Protein AF-A0A8B9PJJ4-F1 (afdb_monomer)

Organism: Apteryx owenii (NCBI:txid8824)

Structure (mmCIF, N/CA/C/O backbone):
data_AF-A0A8B9PJJ4-F1
#
_entry.id   AF-A0A8B9PJJ4-F1
#
loop_
_atom_site.group_PDB
_atom_site.id
_atom_site.type_symbol
_atom_site.label_atom_id
_atom_sit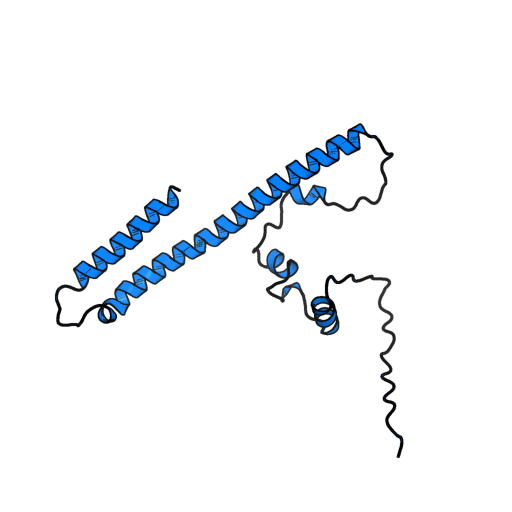e.label_alt_id
_atom_site.label_comp_id
_atom_site.label_asym_id
_atom_site.label_entity_id
_atom_site.label_seq_id
_atom_site.pdbx_PDB_ins_code
_atom_site.Cartn_x
_atom_site.Cartn_y
_atom_site.Cartn_z
_atom_site.occupancy
_atom_site.B_iso_or_equiv
_atom_site.auth_seq_id
_atom_site.auth_comp_id
_atom_site.auth_asym_id
_atom_site.auth_atom_id
_atom_site.pdbx_PDB_model_num
ATOM 1 N N . GLY A 1 1 ? 13.406 -57.149 19.528 1.00 37.72 1 GLY A N 1
ATOM 2 C CA . GLY A 1 1 ? 12.107 -56.452 19.477 1.00 37.72 1 GLY A CA 1
ATOM 3 C C . GLY A 1 1 ? 12.194 -55.250 18.563 1.00 37.72 1 GLY A C 1
ATOM 4 O O . GLY A 1 1 ? 12.355 -54.140 19.039 1.00 37.72 1 GLY A O 1
ATOM 5 N N . SER A 1 2 ? 12.135 -55.478 17.254 1.00 40.03 2 SER A N 1
ATOM 6 C CA . SER A 1 2 ? 12.339 -54.466 16.215 1.00 40.03 2 SER A CA 1
ATOM 7 C C . SER A 1 2 ? 11.097 -54.406 15.335 1.00 40.03 2 SER A C 1
ATOM 9 O O . SER A 1 2 ? 10.891 -55.237 14.453 1.00 40.03 2 SER A O 1
ATOM 11 N N . ARG A 1 3 ? 10.218 -53.441 15.602 1.00 38.47 3 ARG A N 1
ATOM 12 C CA . ARG A 1 3 ? 9.108 -53.115 14.708 1.00 38.47 3 ARG A CA 1
ATOM 13 C C . ARG A 1 3 ? 8.689 -51.680 14.982 1.00 38.47 3 ARG A C 1
ATOM 15 O O . ARG A 1 3 ? 8.275 -51.387 16.090 1.00 38.47 3 ARG A O 1
ATOM 22 N N . PHE A 1 4 ? 8.900 -50.807 14.003 1.00 31.39 4 PHE A N 1
ATOM 23 C CA . PHE A 1 4 ? 7.965 -49.783 13.517 1.00 31.39 4 PHE A CA 1
ATOM 24 C C . PHE A 1 4 ? 8.735 -48.832 12.595 1.00 31.39 4 PHE A C 1
ATOM 26 O O . PHE A 1 4 ? 8.971 -47.663 12.887 1.00 31.39 4 PHE A O 1
ATOM 33 N N . PHE A 1 5 ? 9.126 -49.360 11.436 1.00 37.84 5 PHE A N 1
ATOM 34 C CA . PHE A 1 5 ? 9.410 -48.531 10.275 1.00 37.84 5 PHE A CA 1
ATOM 35 C C . PHE A 1 5 ? 8.046 -48.089 9.731 1.00 37.84 5 PHE A C 1
ATOM 37 O O . PHE A 1 5 ? 7.422 -48.781 8.928 1.00 37.84 5 PHE A O 1
ATOM 44 N N . LEU A 1 6 ? 7.515 -46.972 10.236 1.00 39.69 6 LEU A N 1
ATOM 45 C CA . LEU A 1 6 ? 6.400 -46.298 9.579 1.00 39.69 6 LEU A CA 1
ATOM 46 C C . LEU A 1 6 ? 6.965 -45.646 8.319 1.00 39.69 6 LEU A C 1
ATOM 48 O O . LEU A 1 6 ? 7.355 -44.480 8.320 1.00 39.69 6 LEU A O 1
ATOM 52 N N . HIS A 1 7 ? 7.002 -46.430 7.241 1.00 42.09 7 HIS A N 1
ATOM 53 C CA . HIS A 1 7 ? 6.974 -45.907 5.886 1.00 42.09 7 HIS A CA 1
ATOM 54 C C . HIS A 1 7 ? 5.720 -45.038 5.776 1.00 42.09 7 HIS A C 1
ATOM 56 O O . HIS A 1 7 ? 4.618 -45.506 5.490 1.00 42.09 7 HIS A O 1
ATOM 62 N N . ARG A 1 8 ? 5.882 -43.743 6.048 1.00 41.88 8 ARG A N 1
ATOM 63 C CA . ARG A 1 8 ? 4.941 -42.732 5.593 1.00 41.88 8 ARG A CA 1
ATOM 64 C C . ARG A 1 8 ? 5.091 -42.683 4.079 1.00 41.88 8 ARG A C 1
ATOM 66 O O . ARG A 1 8 ? 5.908 -41.946 3.539 1.00 41.88 8 ARG A O 1
ATOM 73 N N . ASN A 1 9 ? 4.320 -43.542 3.421 1.00 43.72 9 ASN A N 1
ATOM 74 C CA . ASN A 1 9 ? 3.889 -43.352 2.051 1.00 43.72 9 ASN A CA 1
ATOM 75 C C . ASN A 1 9 ? 3.145 -42.015 2.013 1.00 43.72 9 ASN A C 1
ATOM 77 O O . ASN A 1 9 ? 1.938 -41.963 2.234 1.00 43.72 9 ASN A O 1
ATOM 81 N N . ASP A 1 10 ? 3.878 -40.923 1.813 1.00 43.41 10 ASP A N 1
ATOM 82 C CA . ASP A 1 10 ? 3.284 -39.698 1.309 1.00 43.41 10 ASP A CA 1
ATOM 83 C C . ASP A 1 10 ? 2.985 -39.976 -0.172 1.00 43.41 10 ASP A C 1
ATOM 85 O O . ASP A 1 10 ? 3.929 -40.120 -0.956 1.00 43.41 10 ASP A O 1
ATOM 89 N N . PRO A 1 11 ? 1.710 -40.126 -0.581 1.00 49.56 11 PRO A N 1
ATOM 90 C CA . PRO A 1 11 ? 1.386 -40.290 -1.985 1.00 49.56 11 PRO A CA 1
ATOM 91 C C . PRO A 1 11 ? 1.965 -39.101 -2.746 1.00 49.56 11 PRO A C 1
ATOM 93 O O . PRO A 1 11 ? 1.733 -37.940 -2.396 1.00 49.56 11 PRO A O 1
ATOM 96 N N . CYS A 1 12 ? 2.758 -39.412 -3.767 1.00 39.47 12 CYS A N 1
ATOM 97 C CA . CYS A 1 12 ? 3.207 -38.474 -4.778 1.00 39.47 12 CYS A CA 1
ATOM 98 C C . CYS A 1 12 ? 1.962 -37.810 -5.380 1.00 39.47 12 CYS A C 1
ATOM 100 O O . CYS A 1 12 ? 1.284 -38.378 -6.232 1.00 39.47 12 CYS A O 1
ATOM 102 N N . TRP A 1 13 ? 1.601 -36.628 -4.877 1.00 42.44 13 TRP A N 1
ATOM 103 C CA . TRP A 1 13 ? 0.517 -35.837 -5.439 1.00 42.44 13 TRP A CA 1
ATOM 104 C C . TRP A 1 13 ? 1.011 -35.251 -6.760 1.00 42.44 13 TRP A C 1
ATOM 106 O O . TRP A 1 13 ? 1.609 -34.174 -6.798 1.00 42.44 13 TRP A O 1
ATOM 116 N N . THR A 1 14 ? 0.753 -35.958 -7.855 1.00 54.00 14 THR A N 1
ATOM 117 C CA . THR A 1 14 ? 0.735 -35.384 -9.200 1.00 54.00 14 THR A CA 1
ATOM 118 C C . THR A 1 14 ? -0.266 -34.232 -9.228 1.00 54.00 14 THR A C 1
ATOM 120 O O . THR A 1 14 ? -1.477 -34.441 -9.258 1.00 54.00 14 THR A O 1
ATOM 123 N N . ALA A 1 15 ? 0.239 -33.000 -9.187 1.00 47.28 15 ALA A N 1
ATOM 124 C CA . ALA A 1 15 ? -0.569 -31.793 -9.307 1.00 47.28 15 ALA A CA 1
ATOM 125 C C . ALA A 1 15 ? 0.237 -30.675 -9.981 1.00 47.28 15 ALA A C 1
ATOM 127 O O . ALA A 1 15 ? 0.726 -29.784 -9.297 1.00 47.28 15 ALA A O 1
ATOM 128 N N . HIS A 1 16 ? 0.307 -30.701 -11.319 1.00 56.81 16 HIS A N 1
ATOM 129 C CA . HIS A 1 16 ? 0.822 -29.634 -12.193 1.00 56.81 16 HIS A CA 1
ATOM 130 C C . HIS A 1 16 ? 2.280 -29.172 -11.950 1.00 56.81 16 HIS A C 1
ATOM 132 O O . HIS A 1 16 ? 2.758 -29.043 -10.831 1.00 56.81 16 HIS A O 1
ATOM 138 N N . LEU A 1 17 ? 2.992 -28.798 -13.016 1.00 77.31 17 LEU A N 1
ATOM 139 C CA . LEU A 1 17 ? 4.313 -28.144 -12.955 1.00 77.31 17 LEU A CA 1
ATOM 140 C C . LEU A 1 17 ? 4.217 -26.696 -12.406 1.00 77.31 17 LEU A C 1
ATOM 142 O O . LEU A 1 17 ? 4.580 -25.731 -13.073 1.00 77.31 17 LEU A O 1
ATOM 146 N N . LYS A 1 18 ? 3.672 -26.506 -11.197 1.00 89.31 18 LYS A N 1
ATOM 147 C CA . LYS A 1 18 ? 3.553 -25.207 -10.518 1.00 89.31 18 LYS A CA 1
ATOM 148 C C . LYS A 1 18 ? 4.607 -25.109 -9.422 1.00 89.31 18 LYS A C 1
ATOM 150 O O . LYS A 1 18 ? 4.538 -25.789 -8.403 1.00 89.31 18 LYS A O 1
ATOM 155 N N . ILE A 1 19 ? 5.577 -24.224 -9.627 1.00 92.81 19 ILE A N 1
ATOM 156 C CA . ILE A 1 19 ? 6.670 -23.989 -8.680 1.00 92.81 19 ILE A CA 1
ATOM 157 C C . ILE A 1 19 ? 6.229 -22.943 -7.647 1.00 92.81 19 ILE A C 1
ATOM 159 O O . ILE A 1 19 ? 5.947 -21.796 -7.997 1.00 92.81 19 ILE A O 1
ATOM 163 N N . PHE A 1 20 ? 6.217 -23.310 -6.362 1.00 94.25 20 PHE A N 1
ATOM 164 C CA . PHE A 1 20 ? 5.955 -22.386 -5.253 1.00 94.25 20 PHE A CA 1
ATOM 165 C C . PHE A 1 20 ? 7.255 -22.020 -4.534 1.00 94.25 20 PHE A C 1
ATOM 167 O O . PHE A 1 20 ? 7.939 -22.884 -3.989 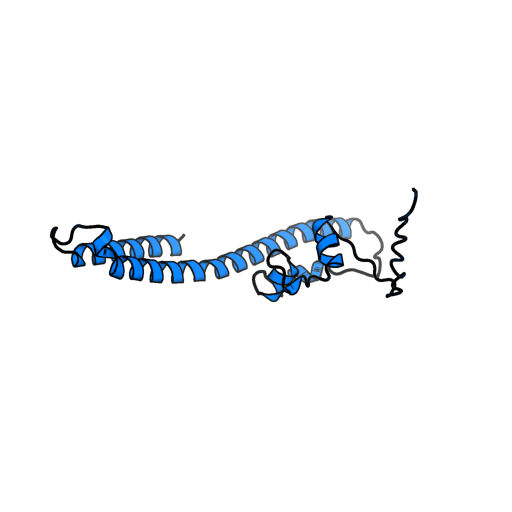1.00 94.25 20 PHE A O 1
ATOM 174 N N . ARG A 1 21 ? 7.584 -20.725 -4.491 1.00 95.62 21 ARG A N 1
ATOM 175 C CA . ARG A 1 21 ? 8.756 -20.206 -3.769 1.00 95.62 21 ARG A CA 1
ATOM 176 C C . ARG A 1 21 ? 8.305 -19.577 -2.454 1.00 95.62 21 ARG A C 1
ATOM 178 O O . ARG A 1 21 ? 7.370 -18.779 -2.430 1.00 95.62 21 ARG A O 1
ATOM 185 N N . PHE A 1 22 ? 8.983 -19.913 -1.360 1.00 96.38 22 PHE A N 1
ATOM 186 C CA . PHE A 1 22 ? 8.696 -19.378 -0.029 1.00 96.38 22 PHE A CA 1
ATOM 187 C C . PHE A 1 22 ? 9.925 -18.668 0.526 1.00 96.38 22 PHE A C 1
ATOM 189 O O . PHE A 1 22 ? 11.036 -19.165 0.400 1.00 96.38 22 PHE A O 1
ATOM 196 N N . CYS A 1 23 ? 9.722 -17.531 1.193 1.00 95.50 23 CYS A N 1
ATOM 197 C CA . CYS A 1 23 ? 10.818 -16.785 1.810 1.00 95.50 23 CYS A CA 1
ATOM 198 C C . CYS A 1 23 ? 11.390 -17.466 3.064 1.00 95.50 23 CYS A C 1
ATOM 200 O O . CYS A 1 23 ? 12.569 -17.317 3.355 1.00 95.50 23 CYS A O 1
ATOM 202 N N . LYS A 1 24 ? 10.550 -18.163 3.845 1.00 96.00 24 LYS A N 1
ATOM 203 C CA . LYS A 1 24 ? 10.907 -18.759 5.146 1.00 96.00 24 LYS A CA 1
ATOM 204 C C . LYS A 1 24 ? 10.096 -20.027 5.426 1.00 96.00 24 LYS A C 1
ATOM 206 O O . LYS A 1 24 ? 8.991 -20.206 4.901 1.00 96.00 24 LYS A O 1
ATOM 211 N N . SER A 1 25 ? 10.586 -20.849 6.358 1.00 96.81 25 SER A N 1
ATOM 212 C CA . SER A 1 25 ? 9.929 -22.090 6.804 1.00 96.81 25 SER A CA 1
ATOM 213 C C . SER A 1 25 ? 8.512 -21.869 7.357 1.00 96.81 25 SER A C 1
ATOM 215 O O . SER A 1 25 ? 7.643 -22.715 7.155 1.00 96.81 25 SER A O 1
ATOM 217 N N . LYS A 1 26 ? 8.228 -20.713 7.979 1.00 96.94 26 LYS A N 1
ATOM 218 C CA . LYS A 1 26 ? 6.879 -20.319 8.439 1.00 96.94 26 LYS A CA 1
ATOM 219 C C . LYS A 1 26 ? 5.852 -20.334 7.302 1.00 96.94 26 LYS A C 1
ATOM 221 O O . LYS A 1 26 ? 4.773 -20.902 7.454 1.00 96.94 26 LYS A O 1
ATOM 226 N N . CYS A 1 27 ? 6.191 -19.729 6.162 1.00 96.25 27 CYS A N 1
ATOM 227 C CA . CYS A 1 27 ? 5.307 -19.656 4.997 1.00 96.25 27 CYS A CA 1
ATOM 228 C C . CYS A 1 27 ? 5.089 -21.045 4.391 1.00 96.25 27 CYS A C 1
ATOM 230 O O . CYS A 1 27 ? 3.953 -21.410 4.102 1.00 96.25 27 CYS A O 1
ATOM 232 N N . HIS A 1 28 ? 6.157 -21.841 4.297 1.00 96.50 28 HIS A N 1
ATOM 233 C CA . HIS A 1 28 ? 6.090 -23.215 3.806 1.00 96.50 28 HIS A CA 1
ATOM 234 C C . HIS A 1 28 ? 5.230 -24.119 4.709 1.00 96.50 28 HIS A C 1
ATOM 236 O O . HIS A 1 28 ? 4.359 -24.833 4.220 1.00 96.50 28 HIS A O 1
ATOM 242 N N . LYS A 1 29 ? 5.386 -24.039 6.041 1.00 97.00 29 LYS A N 1
ATOM 243 C CA . LYS A 1 29 ? 4.544 -24.773 7.005 1.00 97.00 29 LYS A CA 1
ATOM 244 C C . LYS A 1 29 ? 3.076 -24.343 6.916 1.00 97.00 29 LYS A C 1
ATOM 246 O O . LYS A 1 29 ? 2.196 -25.197 6.943 1.00 97.00 29 LYS A O 1
ATOM 251 N N . ASN A 1 30 ? 2.794 -23.046 6.778 1.00 96.44 30 ASN A N 1
ATOM 252 C CA . ASN A 1 30 ? 1.423 -22.555 6.601 1.00 96.44 30 ASN A CA 1
ATOM 253 C C . ASN A 1 30 ? 0.793 -23.042 5.290 1.00 96.44 30 ASN A C 1
ATOM 255 O O . ASN A 1 30 ? -0.388 -23.389 5.286 1.00 96.44 30 ASN A O 1
ATOM 259 N N . PHE A 1 31 ? 1.579 -23.103 4.214 1.00 96.19 31 PHE A N 1
ATOM 260 C CA . PHE A 1 31 ? 1.154 -23.656 2.932 1.00 96.19 31 PHE A CA 1
ATOM 261 C C . PHE A 1 31 ? 0.853 -25.156 3.032 1.00 96.19 31 PHE A C 1
ATOM 263 O O . PHE A 1 31 ? -0.230 -25.578 2.639 1.00 96.19 31 PHE A O 1
ATOM 270 N N . LYS A 1 32 ? 1.737 -25.947 3.663 1.00 95.62 32 LYS A N 1
ATOM 271 C CA . LYS A 1 32 ? 1.487 -27.374 3.953 1.00 95.62 32 LYS A CA 1
ATOM 272 C C . LYS A 1 32 ? 0.231 -27.585 4.804 1.00 95.62 32 LYS A C 1
ATOM 274 O O . LYS A 1 32 ? -0.538 -28.503 4.553 1.00 95.62 32 LYS A O 1
ATOM 279 N N . LYS A 1 33 ? -0.029 -26.686 5.760 1.00 96.12 33 LYS A N 1
ATOM 280 C CA . LYS A 1 33 ? -1.267 -26.646 6.560 1.00 96.12 33 LYS A CA 1
ATOM 281 C C . LYS A 1 33 ? -2.482 -26.085 5.798 1.00 96.12 33 LYS A C 1
ATOM 283 O O . LYS A 1 33 ? -3.498 -25.805 6.429 1.00 96.12 33 LYS A O 1
ATOM 288 N N . LYS A 1 34 ? -2.376 -25.858 4.481 1.00 95.19 34 LYS A N 1
ATOM 289 C CA . LYS A 1 34 ? -3.430 -25.331 3.595 1.00 95.19 34 LYS A CA 1
ATOM 290 C C . LYS A 1 34 ? -4.086 -24.041 4.114 1.00 95.19 34 LYS A C 1
ATOM 292 O O . LYS A 1 34 ? -5.268 -23.789 3.897 1.00 95.19 34 LYS A O 1
ATOM 297 N N . ARG A 1 35 ? -3.330 -23.191 4.822 1.00 96.19 35 ARG A N 1
ATOM 298 C CA . ARG A 1 35 ? -3.852 -21.921 5.346 1.00 96.19 35 ARG A CA 1
ATOM 299 C C . ARG A 1 35 ? -3.973 -20.903 4.209 1.00 96.19 35 ARG A C 1
ATOM 301 O O . ARG A 1 35 ? -2.992 -20.616 3.528 1.00 96.19 35 ARG A O 1
ATOM 308 N N . ASN A 1 36 ? -5.156 -20.314 4.039 1.00 95.06 36 ASN A N 1
ATOM 309 C CA . ASN A 1 36 ? -5.399 -19.313 2.999 1.00 95.06 36 ASN A CA 1
ATOM 310 C C . ASN A 1 36 ? -4.701 -17.976 3.341 1.00 95.06 36 ASN A C 1
ATOM 312 O O . ASN A 1 36 ? -5.086 -17.338 4.327 1.00 95.06 36 ASN A O 1
ATOM 316 N N . PRO A 1 37 ? -3.739 -17.486 2.532 1.00 96.69 37 PRO A N 1
ATOM 317 C CA . PRO A 1 37 ? -3.049 -16.226 2.805 1.00 96.69 37 PRO A CA 1
ATOM 318 C C . PRO A 1 37 ? -4.004 -15.024 2.863 1.00 96.69 37 PRO A C 1
ATOM 320 O O . PRO A 1 37 ? -3.777 -14.123 3.662 1.00 96.69 37 PRO A O 1
ATOM 323 N N . ARG A 1 38 ? -5.134 -15.037 2.138 1.00 95.94 38 ARG A N 1
ATOM 324 C CA . ARG A 1 38 ? -6.152 -13.968 2.201 1.00 95.94 38 ARG A CA 1
ATOM 325 C C . ARG A 1 38 ? -6.890 -13.882 3.539 1.00 95.94 38 ARG A C 1
ATOM 327 O O . ARG A 1 38 ? -7.642 -12.940 3.736 1.00 95.94 38 ARG A O 1
ATOM 334 N N . LYS A 1 39 ? -6.714 -14.848 4.446 1.00 96.12 39 LYS A N 1
ATOM 335 C CA . LYS A 1 39 ? -7.275 -14.827 5.809 1.00 96.12 39 LYS A CA 1
ATOM 336 C C . LYS A 1 39 ? -6.202 -14.612 6.887 1.00 96.12 39 LYS A C 1
ATOM 338 O O . LYS A 1 39 ? -6.530 -14.366 8.042 1.00 96.12 39 LYS A O 1
ATOM 343 N N . ILE A 1 40 ? -4.915 -14.665 6.528 1.00 96.25 40 ILE A N 1
ATOM 344 C CA . ILE A 1 40 ? -3.801 -14.489 7.467 1.00 96.25 40 ILE A CA 1
ATOM 345 C C . ILE A 1 40 ? -3.430 -13.004 7.561 1.00 96.25 40 ILE A C 1
ATOM 347 O O . ILE A 1 40 ? -2.822 -12.452 6.642 1.00 96.25 40 ILE A O 1
ATOM 351 N N . ARG A 1 41 ? -3.724 -12.386 8.715 1.00 95.62 41 ARG A N 1
ATOM 352 C CA . ARG A 1 41 ? -3.660 -10.927 8.944 1.00 95.62 41 ARG A CA 1
ATOM 353 C C . ARG A 1 41 ? -2.320 -10.251 8.609 1.00 95.62 41 ARG A C 1
ATOM 355 O O . ARG A 1 41 ? -2.322 -9.107 8.168 1.00 95.62 41 ARG A O 1
ATOM 362 N N . TRP A 1 42 ? -1.189 -10.931 8.808 1.00 94.00 42 TRP A N 1
ATOM 363 C CA . TRP A 1 42 ? 0.147 -10.351 8.595 1.00 94.00 42 TRP A CA 1
ATOM 364 C C . TRP A 1 42 ? 0.624 -10.399 7.135 1.00 94.00 42 TRP A C 1
ATOM 366 O O . TRP A 1 42 ? 1.642 -9.797 6.801 1.00 94.00 42 TRP A O 1
ATOM 376 N N . THR A 1 43 ? -0.072 -11.119 6.252 1.00 96.69 43 THR A N 1
ATOM 377 C CA . THR A 1 43 ? 0.368 -11.267 4.858 1.00 96.69 43 THR A CA 1
ATOM 378 C C . THR A 1 43 ? -0.014 -10.058 4.007 1.00 96.69 43 THR A C 1
ATOM 380 O O . THR A 1 43 ? -1.057 -9.432 4.205 1.00 96.69 43 THR A O 1
ATOM 383 N N . LYS A 1 44 ? 0.791 -9.777 2.976 1.00 95.38 44 LYS A N 1
ATOM 384 C CA . LYS A 1 44 ? 0.472 -8.756 1.966 1.00 95.38 44 LYS A CA 1
ATOM 385 C C . LYS A 1 44 ? -0.828 -9.055 1.214 1.00 95.38 44 LYS A C 1
ATOM 387 O O . LYS A 1 44 ? -1.587 -8.136 0.935 1.00 95.38 44 LYS A O 1
ATOM 392 N N . ALA A 1 45 ? -1.123 -10.330 0.954 1.00 96.38 45 ALA A N 1
ATOM 393 C CA . ALA A 1 45 ? -2.367 -10.744 0.305 1.00 96.38 45 ALA A CA 1
ATOM 394 C C . ALA A 1 45 ? -3.608 -10.324 1.111 1.00 96.38 45 ALA A C 1
ATOM 396 O O . ALA A 1 45 ? -4.526 -9.736 0.547 1.00 96.38 45 ALA A O 1
ATOM 397 N N . PHE A 1 46 ? -3.613 -10.569 2.429 1.00 97.69 46 PHE A N 1
ATOM 398 C CA . PHE A 1 46 ? -4.678 -10.083 3.311 1.00 97.69 46 PHE A CA 1
ATOM 399 C C . PHE A 1 46 ? -4.739 -8.555 3.322 1.00 97.69 46 PHE A C 1
ATOM 401 O O . PHE A 1 46 ? -5.814 -7.988 3.173 1.00 97.69 46 PHE A O 1
ATOM 408 N N . ARG A 1 47 ? -3.593 -7.876 3.468 1.00 96.69 47 ARG A N 1
ATOM 409 C CA . ARG A 1 47 ? -3.557 -6.409 3.543 1.00 96.69 47 ARG A CA 1
ATOM 410 C C . ARG A 1 47 ? -4.127 -5.744 2.288 1.00 96.69 47 ARG A C 1
ATOM 412 O O . ARG A 1 47 ? -4.885 -4.794 2.433 1.00 96.69 47 ARG A O 1
ATOM 419 N N . LYS A 1 48 ? -3.827 -6.263 1.094 1.00 94.81 48 LYS A N 1
ATOM 420 C CA . LYS A 1 48 ? -4.405 -5.781 -0.171 1.00 94.81 48 LYS A CA 1
ATOM 421 C C . LYS A 1 48 ? -5.907 -6.062 -0.262 1.00 94.81 48 LYS A C 1
ATOM 423 O O . LYS A 1 48 ? -6.673 -5.154 -0.549 1.00 94.81 48 LYS A O 1
ATOM 428 N N . ALA A 1 49 ? -6.336 -7.289 0.043 1.00 95.69 49 ALA A N 1
ATOM 429 C CA . ALA A 1 49 ? -7.752 -7.666 -0.020 1.00 95.69 49 ALA A CA 1
ATOM 430 C C . ALA A 1 49 ? -8.627 -6.910 0.998 1.00 95.69 49 ALA A C 1
ATOM 432 O O . ALA A 1 49 ? -9.784 -6.629 0.723 1.00 95.69 49 ALA A O 1
ATOM 433 N N . ALA A 1 50 ? -8.073 -6.574 2.165 1.00 95.25 50 ALA A N 1
ATOM 434 C CA . ALA A 1 50 ? -8.759 -5.841 3.227 1.00 95.25 50 ALA A CA 1
ATOM 435 C C . ALA A 1 50 ? -8.606 -4.309 3.124 1.00 95.25 50 ALA A C 1
ATOM 437 O O . ALA A 1 50 ? -8.922 -3.613 4.085 1.00 95.25 50 ALA A O 1
ATOM 438 N N . GLY A 1 51 ? -8.045 -3.776 2.028 1.00 93.81 51 GLY A N 1
ATOM 439 C CA . GLY A 1 51 ? -7.896 -2.326 1.826 1.00 93.81 51 GLY A CA 1
ATOM 440 C C . GLY A 1 51 ? -6.898 -1.634 2.768 1.00 93.81 51 GLY A C 1
ATOM 441 O O . GLY A 1 51 ? -6.985 -0.434 3.009 1.00 93.81 51 GLY A O 1
ATOM 442 N N . LYS A 1 52 ? -5.932 -2.368 3.335 1.00 94.38 52 LYS A N 1
ATOM 443 C CA . LYS A 1 52 ? -4.886 -1.820 4.227 1.00 94.38 52 LYS A CA 1
ATOM 444 C C . LYS A 1 52 ? -3.653 -1.293 3.483 1.00 94.38 52 LYS A C 1
ATOM 446 O O . LYS A 1 52 ? -2.714 -0.812 4.121 1.00 94.38 52 LYS A O 1
ATOM 451 N N . GLU A 1 53 ? -3.606 -1.438 2.170 1.00 93.94 53 GLU A N 1
ATOM 452 C CA . GLU A 1 53 ? -2.539 -0.946 1.298 1.00 93.94 53 GLU A CA 1
ATOM 453 C C . GLU A 1 53 ? -3.157 -0.442 -0.002 1.00 93.94 53 GLU A C 1
ATOM 455 O O . GLU A 1 53 ? -4.225 -0.913 -0.389 1.00 93.94 53 GLU A O 1
ATOM 460 N N . LEU A 1 54 ? -2.463 0.473 -0.677 1.00 94.56 54 LEU A N 1
ATOM 461 C CA . LEU A 1 54 ? -2.841 0.933 -2.007 1.00 94.56 54 LEU A CA 1
ATOM 462 C C . LEU A 1 54 ? -2.755 -0.242 -2.997 1.00 94.56 54 LEU A C 1
ATOM 464 O O . LEU A 1 54 ? -1.707 -0.884 -3.106 1.00 94.56 54 LEU A O 1
ATOM 468 N N . THR A 1 55 ? -3.861 -0.557 -3.672 1.00 91.62 55 THR A N 1
ATOM 469 C CA . THR A 1 55 ? -3.977 -1.711 -4.583 1.00 91.62 55 THR A CA 1
ATOM 470 C C . THR A 1 55 ? -3.943 -1.323 -6.056 1.00 91.62 55 THR A C 1
ATOM 472 O O . THR A 1 55 ? -3.328 -2.044 -6.837 1.00 91.62 55 THR A O 1
ATOM 475 N N . VAL A 1 56 ? -4.576 -0.207 -6.418 1.00 91.19 56 VAL A N 1
ATOM 476 C CA . VAL A 1 56 ? -4.714 0.286 -7.794 1.00 91.19 56 VAL A CA 1
ATOM 477 C C . VAL A 1 56 ? -3.923 1.585 -7.914 1.00 91.19 56 VAL A C 1
ATOM 479 O O . VAL A 1 56 ? -4.316 2.597 -7.341 1.00 91.19 56 VAL A O 1
ATOM 482 N N . ASP A 1 57 ? -2.776 1.532 -8.590 1.00 92.81 57 ASP A N 1
ATOM 483 C CA . ASP A 1 57 ? -1.937 2.698 -8.878 1.00 92.81 57 ASP A CA 1
ATOM 484 C C . ASP A 1 57 ? -1.043 2.432 -10.096 1.00 92.81 57 ASP A C 1
ATOM 486 O O . ASP A 1 57 ? -0.466 1.349 -10.219 1.00 92.81 57 ASP A O 1
ATOM 490 N N . ASN A 1 58 ? -0.878 3.441 -10.955 1.00 93.88 58 ASN A N 1
ATOM 491 C CA . ASN A 1 58 ? -0.106 3.324 -12.197 1.00 93.88 58 ASN A CA 1
ATOM 492 C C . ASN A 1 58 ? 1.382 3.015 -11.941 1.00 93.88 58 ASN A C 1
ATOM 494 O O . ASN A 1 58 ? 2.043 2.428 -12.792 1.00 93.88 58 ASN A O 1
ATOM 498 N N . SER A 1 59 ? 1.936 3.353 -10.765 1.00 92.94 59 SER A N 1
ATOM 499 C CA . SER A 1 59 ? 3.329 3.002 -10.440 1.00 92.94 59 SER A CA 1
ATOM 500 C C . SER A 1 59 ? 3.560 1.488 -10.371 1.00 92.94 59 SER A C 1
ATOM 502 O O . SER A 1 59 ? 4.682 1.034 -10.587 1.00 92.94 59 SER A O 1
ATOM 504 N N . PHE A 1 60 ? 2.518 0.686 -10.120 1.00 92.00 60 PHE A N 1
ATOM 505 C CA . PHE A 1 60 ? 2.636 -0.775 -10.089 1.00 92.00 60 PHE A CA 1
ATOM 506 C C . PHE A 1 60 ? 2.748 -1.405 -11.481 1.00 92.00 60 PHE A C 1
ATOM 508 O O . PHE A 1 60 ? 3.215 -2.537 -11.595 1.00 92.00 60 PHE A O 1
ATOM 515 N N . GLU A 1 61 ? 2.375 -0.688 -12.541 1.00 92.50 61 GLU A N 1
ATOM 516 C CA . GLU A 1 61 ? 2.442 -1.199 -13.915 1.00 92.50 61 GLU A CA 1
ATOM 517 C C . GLU A 1 61 ? 3.887 -1.335 -14.420 1.00 92.50 61 GLU A C 1
ATOM 519 O O . GLU A 1 61 ? 4.176 -2.186 -15.264 1.00 92.50 61 GLU A O 1
ATOM 524 N N . PHE A 1 62 ? 4.824 -0.572 -13.847 1.00 92.75 62 PHE A N 1
ATOM 525 C CA . PHE A 1 62 ? 6.248 -0.639 -14.188 1.00 92.75 62 PHE A CA 1
ATOM 526 C C . PHE A 1 62 ? 6.912 -1.966 -13.773 1.00 92.75 62 PHE A C 1
ATOM 528 O O . PHE A 1 62 ? 7.887 -2.378 -14.404 1.00 92.75 62 PHE A O 1
ATOM 535 N N . GLU A 1 63 ? 6.377 -2.673 -12.766 1.00 90.56 63 GLU A N 1
ATOM 536 C CA . GLU A 1 63 ? 6.916 -3.945 -12.236 1.00 90.56 63 GLU A CA 1
ATOM 537 C C . GLU A 1 63 ? 6.445 -5.185 -13.035 1.00 90.56 63 GLU A C 1
ATOM 539 O O . GLU A 1 63 ? 6.498 -6.325 -12.568 1.00 90.56 63 GLU A O 1
ATOM 544 N N . LYS A 1 64 ? 5.947 -4.999 -14.262 1.00 92.50 64 LYS A N 1
ATOM 545 C CA . LYS A 1 64 ? 5.426 -6.094 -15.089 1.00 92.50 64 LYS A CA 1
ATOM 546 C C . LYS A 1 64 ? 6.542 -7.027 -15.577 1.00 92.50 64 LYS A C 1
ATOM 548 O O . LYS A 1 64 ? 7.586 -6.594 -16.066 1.00 92.50 64 LYS A O 1
ATOM 553 N N . ARG A 1 65 ? 6.282 -8.340 -15.535 1.00 93.00 65 ARG A N 1
ATOM 554 C CA . ARG A 1 65 ? 7.149 -9.353 -16.155 1.00 93.00 65 ARG A CA 1
ATOM 555 C C . ARG A 1 65 ? 7.130 -9.197 -17.678 1.00 93.00 65 ARG A C 1
ATOM 557 O O . ARG A 1 65 ? 6.068 -9.296 -18.292 1.00 93.00 65 ARG A O 1
ATOM 564 N N . ARG A 1 66 ? 8.305 -8.986 -18.276 1.00 93.44 66 ARG A N 1
ATOM 565 C CA . ARG A 1 66 ? 8.502 -8.948 -19.732 1.00 93.44 66 ARG A CA 1
ATOM 566 C C . ARG A 1 66 ? 8.924 -10.334 -20.215 1.00 93.44 66 ARG A C 1
ATOM 568 O O . ARG A 1 66 ? 9.842 -10.919 -19.647 1.00 93.44 66 ARG A O 1
ATOM 575 N N . ASN A 1 67 ? 8.223 -10.860 -21.216 1.00 95.00 67 ASN A N 1
ATOM 576 C CA . ASN A 1 67 ? 8.536 -12.157 -21.827 1.00 95.00 67 ASN A CA 1
ATOM 577 C C . ASN A 1 67 ? 9.407 -12.014 -23.085 1.00 95.00 67 ASN A C 1
ATOM 579 O O . ASN A 1 67 ? 9.967 -13.002 -23.542 1.00 95.00 67 ASN A O 1
ATOM 583 N N . GLU A 1 68 ? 9.535 -10.796 -23.612 1.00 94.44 68 GLU A N 1
ATOM 584 C CA . GLU A 1 68 ? 10.356 -10.475 -24.775 1.00 94.44 68 GLU A CA 1
ATOM 585 C C . GLU A 1 68 ? 11.591 -9.670 -24.334 1.00 94.44 68 GLU A C 1
ATOM 587 O O . GLU A 1 68 ? 11.444 -8.673 -23.611 1.00 94.44 68 GLU A O 1
ATOM 592 N N . PRO A 1 69 ? 12.808 -10.108 -24.698 1.00 94.81 69 PRO A N 1
ATOM 593 C CA . PRO A 1 69 ? 14.030 -9.384 -24.389 1.00 94.81 69 PRO A CA 1
ATOM 594 C C . PRO A 1 69 ? 14.243 -8.216 -25.357 1.00 94.81 69 PRO A C 1
ATOM 596 O O . PRO A 1 69 ? 13.953 -8.305 -26.545 1.00 94.81 69 PRO A O 1
ATOM 599 N N . VAL A 1 70 ? 14.832 -7.132 -24.856 1.00 94.75 70 VAL A N 1
ATOM 600 C CA . VAL A 1 70 ? 15.240 -5.975 -25.666 1.00 94.75 70 VAL A CA 1
ATOM 601 C C . VAL A 1 70 ? 16.758 -5.994 -25.818 1.00 94.75 70 VAL A C 1
ATOM 603 O O . VAL A 1 70 ? 17.474 -6.301 -24.859 1.00 94.75 70 VAL A O 1
ATOM 606 N N . LYS A 1 71 ? 17.265 -5.657 -27.011 1.00 96.81 71 LYS A N 1
ATOM 607 C CA . LYS A 1 71 ? 18.710 -5.535 -27.250 1.00 96.81 71 LYS A CA 1
ATOM 608 C C . LYS A 1 71 ? 19.313 -4.497 -26.300 1.00 96.81 71 LYS A C 1
ATOM 610 O O . LYS A 1 71 ? 18.746 -3.430 -26.078 1.00 96.81 71 LYS A O 1
ATOM 615 N N . TYR A 1 72 ? 20.480 -4.807 -25.747 1.00 96.94 72 TYR A N 1
ATOM 616 C CA . TYR A 1 72 ? 21.174 -3.903 -24.838 1.00 96.94 72 TYR A CA 1
ATOM 617 C C . TYR A 1 72 ? 21.546 -2.580 -25.529 1.00 96.94 72 TYR A C 1
ATOM 619 O O . TYR A 1 72 ? 22.173 -2.575 -26.588 1.00 96.94 72 TYR A O 1
ATOM 627 N N . GLN A 1 73 ? 21.190 -1.462 -24.894 1.00 97.31 73 GLN A N 1
ATOM 628 C CA . GLN A 1 73 ? 21.588 -0.105 -25.269 1.00 97.31 73 GLN A CA 1
ATOM 629 C C . GLN A 1 73 ? 21.943 0.673 -23.996 1.00 97.31 73 GLN A C 1
ATOM 631 O O . GLN A 1 73 ? 21.116 0.777 -23.088 1.00 97.31 73 GLN A O 1
ATOM 636 N N . ARG A 1 74 ? 23.158 1.231 -23.912 1.00 97.19 74 ARG A N 1
ATOM 637 C CA . ARG A 1 74 ? 23.661 1.872 -22.680 1.00 97.19 74 ARG A CA 1
ATOM 638 C C . ARG A 1 74 ? 22.783 3.039 -22.223 1.00 97.19 74 ARG A C 1
ATOM 640 O O . ARG A 1 74 ? 22.440 3.114 -21.049 1.00 97.19 74 ARG A O 1
ATOM 647 N N . GLU A 1 75 ? 22.378 3.909 -23.146 1.00 97.06 75 GLU A N 1
ATOM 648 C CA . GLU A 1 75 ? 21.534 5.070 -22.834 1.00 97.06 75 GLU A CA 1
ATOM 649 C C . GLU A 1 75 ? 20.161 4.676 -22.283 1.00 97.06 75 GLU A C 1
ATOM 651 O O . GLU A 1 75 ? 19.686 5.274 -21.318 1.00 97.06 75 GLU A O 1
ATOM 656 N N . LEU A 1 76 ? 19.539 3.647 -22.870 1.00 96.81 76 LEU A N 1
ATOM 657 C CA . LEU A 1 76 ? 18.261 3.109 -22.410 1.00 96.81 76 LEU A CA 1
ATOM 658 C C . LEU A 1 76 ? 18.381 2.592 -20.974 1.00 96.81 76 LEU A C 1
ATOM 660 O O . LEU A 1 76 ? 17.533 2.896 -20.136 1.00 96.81 76 LEU A O 1
ATOM 664 N N . TRP A 1 77 ? 19.446 1.845 -20.676 1.00 96.31 77 TRP A N 1
ATOM 665 C CA . TRP A 1 77 ? 19.699 1.319 -19.336 1.00 96.31 77 TRP A CA 1
ATOM 666 C C . TRP A 1 77 ? 19.932 2.430 -18.309 1.00 96.31 77 TRP A C 1
ATOM 668 O O . TRP A 1 77 ? 19.289 2.401 -17.261 1.00 96.31 77 TRP A O 1
ATOM 678 N N . SER A 1 78 ? 20.763 3.433 -18.617 1.00 97.44 78 SER A N 1
ATOM 679 C CA . SER A 1 78 ? 20.987 4.580 -17.723 1.00 97.44 78 SER A CA 1
ATOM 680 C C . SER A 1 78 ? 19.679 5.314 -17.408 1.00 97.44 78 SER A C 1
ATOM 682 O O . SER A 1 78 ? 19.321 5.459 -16.240 1.00 97.44 78 SER A O 1
ATOM 684 N N . LYS A 1 79 ? 18.899 5.668 -18.442 1.00 97.56 79 LYS A N 1
ATOM 685 C CA . LYS A 1 79 ? 17.586 6.321 -18.281 1.00 97.56 79 LYS A CA 1
ATOM 686 C C . LYS A 1 79 ? 16.614 5.465 -17.462 1.00 97.56 79 LYS A C 1
ATOM 688 O O . LYS A 1 79 ? 15.869 5.991 -16.638 1.00 97.56 79 LYS A O 1
ATOM 693 N N . THR A 1 80 ? 16.631 4.145 -17.656 1.00 96.56 80 THR A N 1
ATOM 694 C CA . THR A 1 80 ? 15.762 3.211 -16.922 1.00 96.56 80 THR A CA 1
ATOM 695 C C . THR A 1 80 ? 16.117 3.160 -15.437 1.00 96.56 80 THR A C 1
ATOM 697 O O . THR A 1 80 ? 15.215 3.147 -14.603 1.00 96.56 80 THR A O 1
ATOM 700 N N . VAL A 1 81 ? 17.406 3.165 -15.080 1.00 96.50 81 VAL A N 1
ATOM 701 C CA . VAL A 1 81 ? 17.849 3.168 -13.674 1.00 96.50 81 VAL A CA 1
ATOM 702 C C . VAL A 1 81 ? 17.383 4.424 -12.945 1.00 96.50 81 VAL A C 1
ATOM 704 O O . VAL A 1 81 ? 16.868 4.325 -11.829 1.00 96.50 81 VAL A O 1
ATOM 707 N N . ASP A 1 82 ? 17.494 5.587 -13.577 1.00 97.50 82 ASP A N 1
ATOM 708 C CA . ASP A 1 82 ? 17.045 6.840 -12.969 1.00 97.50 82 ASP A CA 1
ATOM 709 C C . ASP A 1 82 ? 15.515 6.922 -12.886 1.00 97.50 82 ASP A C 1
ATOM 711 O O . ASP A 1 82 ? 14.966 7.300 -11.846 1.00 97.50 82 ASP A O 1
ATOM 715 N N . ALA A 1 83 ? 14.808 6.458 -13.922 1.00 97.19 83 ALA A N 1
ATOM 716 C CA . ALA A 1 83 ? 13.352 6.341 -13.893 1.00 97.19 83 ALA A CA 1
ATOM 717 C C . ALA A 1 83 ? 12.866 5.405 -12.769 1.00 97.19 83 ALA A C 1
ATOM 719 O O . ALA A 1 83 ? 11.902 5.733 -12.079 1.00 97.19 83 ALA A O 1
ATOM 720 N N . MET A 1 84 ? 13.546 4.277 -12.527 1.00 96.69 84 MET A N 1
ATOM 721 C CA . MET A 1 84 ? 13.196 3.346 -11.445 1.00 96.69 84 MET A CA 1
ATOM 722 C C . MET A 1 84 ? 13.263 4.008 -10.063 1.00 96.69 84 MET A C 1
ATOM 724 O O . MET A 1 84 ? 12.340 3.832 -9.266 1.00 96.69 84 MET A O 1
ATOM 728 N N . LYS A 1 85 ? 14.304 4.807 -9.788 1.00 96.88 85 LYS A N 1
ATOM 729 C CA . LYS A 1 85 ? 14.426 5.554 -8.521 1.00 96.88 85 LYS A CA 1
ATOM 730 C C . LYS A 1 85 ? 13.248 6.509 -8.339 1.00 96.88 85 LYS A C 1
ATOM 732 O O . LYS A 1 85 ? 12.574 6.487 -7.310 1.00 96.88 85 LYS A O 1
ATOM 737 N N . ARG A 1 86 ? 12.946 7.288 -9.381 1.00 97.00 86 ARG A N 1
ATOM 738 C CA . ARG A 1 86 ? 11.858 8.271 -9.367 1.00 97.00 86 ARG A CA 1
ATOM 739 C C . ARG A 1 86 ? 10.489 7.622 -9.143 1.00 97.00 86 ARG A C 1
ATOM 741 O O . ARG A 1 86 ? 9.676 8.140 -8.378 1.00 97.00 86 ARG A O 1
ATOM 748 N N . VAL A 1 87 ? 10.228 6.490 -9.795 1.00 96.75 87 VAL A N 1
ATOM 749 C CA . VAL A 1 87 ? 8.971 5.741 -9.641 1.00 96.75 87 VAL A CA 1
ATOM 750 C C . VAL A 1 87 ? 8.821 5.207 -8.215 1.00 96.75 87 VAL A C 1
ATOM 752 O O . VAL A 1 87 ? 7.731 5.302 -7.647 1.00 96.75 87 VAL A O 1
ATOM 755 N N . GLU A 1 88 ? 9.898 4.706 -7.605 1.00 96.75 88 GLU A N 1
ATOM 756 C CA . GLU A 1 88 ? 9.859 4.191 -6.233 1.00 96.75 88 GLU A CA 1
ATOM 757 C C . GLU A 1 88 ? 9.584 5.306 -5.208 1.00 96.75 88 GLU A C 1
ATOM 759 O O . GLU A 1 88 ? 8.739 5.129 -4.331 1.00 96.75 88 GLU A O 1
ATOM 764 N N . GLU A 1 89 ? 10.175 6.496 -5.365 1.00 97.06 89 GLU A N 1
ATOM 765 C CA . GLU A 1 89 ? 9.846 7.661 -4.526 1.00 97.06 89 GLU A CA 1
ATOM 766 C C . GLU A 1 89 ? 8.358 8.036 -4.607 1.00 97.06 89 GLU A C 1
ATOM 768 O O . GLU A 1 89 ? 7.706 8.293 -3.591 1.00 97.06 89 GLU A O 1
ATOM 773 N N . ILE A 1 90 ? 7.801 8.077 -5.823 1.00 96.88 90 ILE A N 1
ATOM 774 C CA . ILE A 1 90 ? 6.390 8.419 -6.047 1.00 96.88 90 ILE A CA 1
ATOM 775 C C . ILE A 1 90 ? 5.485 7.368 -5.399 1.00 96.88 90 ILE A C 1
ATOM 777 O O . ILE A 1 90 ? 4.528 7.716 -4.700 1.00 96.88 90 ILE A O 1
ATOM 781 N N . LYS A 1 91 ? 5.806 6.086 -5.583 1.00 96.12 91 LYS A N 1
ATOM 782 C CA . LYS A 1 91 ? 5.087 4.958 -4.986 1.00 96.12 91 LYS A CA 1
ATOM 783 C C . LYS A 1 91 ? 5.094 5.037 -3.461 1.00 96.12 91 LYS A C 1
ATOM 785 O O . LYS A 1 91 ? 4.031 4.924 -2.850 1.00 96.12 91 LYS A O 1
ATOM 790 N N . GLN A 1 92 ? 6.247 5.299 -2.845 1.00 96.31 92 GLN A N 1
ATOM 791 C CA . GLN A 1 92 ? 6.361 5.446 -1.391 1.00 96.31 92 GLN A CA 1
ATOM 792 C C . GLN A 1 92 ? 5.532 6.621 -0.871 1.00 96.31 92 GLN A C 1
ATOM 794 O O . GLN A 1 92 ? 4.748 6.444 0.063 1.00 96.31 92 GLN A O 1
ATOM 799 N N . LYS A 1 93 ? 5.612 7.791 -1.518 1.00 96.81 93 LYS A N 1
ATOM 800 C CA . LYS A 1 93 ? 4.809 8.970 -1.147 1.00 96.81 93 LYS A CA 1
ATOM 801 C C . LYS A 1 93 ? 3.305 8.684 -1.203 1.00 96.81 93 LYS A C 1
ATOM 803 O O . LYS A 1 93 ? 2.575 9.023 -0.271 1.00 96.81 93 LYS A O 1
ATOM 808 N N . ARG A 1 94 ? 2.827 8.019 -2.262 1.00 96.94 94 ARG A N 1
ATOM 809 C CA . ARG A 1 94 ? 1.405 7.654 -2.414 1.00 96.94 94 ARG A CA 1
ATOM 810 C C . ARG A 1 94 ? 0.958 6.627 -1.375 1.00 96.94 94 ARG A C 1
ATOM 812 O O . ARG A 1 94 ? -0.115 6.772 -0.791 1.00 96.94 94 ARG A O 1
ATOM 819 N N . GLN A 1 95 ? 1.783 5.617 -1.102 1.00 95.69 95 GLN A N 1
ATOM 820 C CA . GLN A 1 95 ? 1.497 4.619 -0.071 1.00 95.69 95 GLN A CA 1
ATOM 821 C C . GLN A 1 95 ? 1.450 5.236 1.329 1.00 95.69 95 GLN A C 1
ATOM 823 O O . GLN A 1 95 ? 0.526 4.935 2.086 1.00 95.69 95 GLN A O 1
ATOM 828 N N . ALA A 1 96 ? 2.399 6.115 1.660 1.00 95.81 96 ALA A N 1
ATOM 829 C CA . ALA A 1 96 ? 2.421 6.833 2.929 1.00 95.81 96 ALA A CA 1
ATOM 830 C C . ALA A 1 96 ? 1.149 7.670 3.101 1.00 95.81 96 ALA A C 1
ATOM 832 O O . ALA A 1 96 ? 0.453 7.517 4.103 1.00 95.81 96 ALA A O 1
ATOM 833 N N . ARG A 1 97 ? 0.767 8.450 2.080 1.00 95.94 97 ARG A N 1
ATOM 834 C CA . ARG A 1 97 ? -0.482 9.226 2.087 1.00 95.94 97 ARG A CA 1
ATOM 835 C C . ARG A 1 97 ? -1.715 8.342 2.303 1.00 95.94 97 ARG A C 1
ATOM 837 O O . ARG A 1 97 ? -2.560 8.665 3.129 1.00 95.94 97 ARG A O 1
ATOM 844 N N . PHE A 1 98 ? -1.806 7.199 1.619 1.00 95.94 98 PHE A N 1
ATOM 845 C CA . PHE A 1 98 ? -2.914 6.255 1.804 1.00 95.94 98 PHE A CA 1
ATOM 846 C C . PHE A 1 98 ? -2.987 5.716 3.242 1.00 95.94 98 PHE A C 1
ATOM 848 O O . PHE A 1 98 ? -4.069 5.597 3.818 1.00 95.94 98 PHE A O 1
ATOM 855 N N . ILE A 1 99 ? -1.835 5.394 3.839 1.00 94.50 99 ILE A N 1
ATOM 856 C CA . ILE A 1 99 ? -1.763 4.917 5.223 1.00 94.50 99 ILE A CA 1
ATOM 857 C C . ILE A 1 99 ? -2.169 6.028 6.197 1.00 94.50 99 ILE A C 1
ATOM 859 O O . ILE A 1 99 ? -2.983 5.760 7.079 1.00 94.50 99 ILE A O 1
ATOM 863 N N . MET A 1 100 ? -1.667 7.251 6.014 1.00 94.12 100 MET A N 1
ATOM 864 C CA . MET A 1 100 ? -2.000 8.405 6.857 1.00 94.12 100 MET A CA 1
ATOM 865 C C . MET A 1 100 ? -3.496 8.717 6.821 1.00 94.12 100 MET A C 1
ATOM 867 O O . MET A 1 100 ? -4.131 8.776 7.871 1.00 94.12 100 MET A O 1
ATOM 871 N N . ASN A 1 101 ? -4.095 8.781 5.630 1.00 93.50 101 ASN A N 1
ATOM 872 C CA . ASN A 1 101 ? -5.533 9.021 5.474 1.00 93.50 101 ASN A CA 1
ATOM 873 C C . ASN A 1 101 ? -6.378 7.938 6.158 1.00 93.50 101 ASN A C 1
ATOM 875 O O . ASN A 1 101 ? -7.439 8.221 6.711 1.00 93.50 101 ASN A O 1
ATOM 879 N N . ARG A 1 102 ? -5.909 6.683 6.148 1.00 92.50 102 ARG A N 1
ATOM 880 C CA . ARG A 1 102 ? -6.580 5.597 6.870 1.00 92.50 102 ARG A CA 1
ATOM 881 C C . ARG A 1 102 ? -6.466 5.767 8.386 1.00 92.50 102 ARG A C 1
ATOM 883 O O . ARG A 1 102 ? -7.433 5.494 9.087 1.00 92.50 102 ARG A O 1
ATOM 890 N N . LEU A 1 103 ? -5.292 6.148 8.887 1.00 91.19 103 LEU A N 1
ATOM 891 C CA . LEU A 1 103 ? -5.046 6.315 10.322 1.00 91.19 103 LEU A CA 1
ATOM 892 C C . LEU A 1 103 ? -5.773 7.540 10.896 1.00 91.19 103 LEU A C 1
ATOM 894 O O . LEU A 1 103 ? -6.239 7.462 12.030 1.00 91.19 103 LEU A O 1
ATOM 898 N N . LYS A 1 104 ? -5.953 8.611 10.108 1.00 91.12 104 LYS A N 1
ATOM 899 C CA . LYS 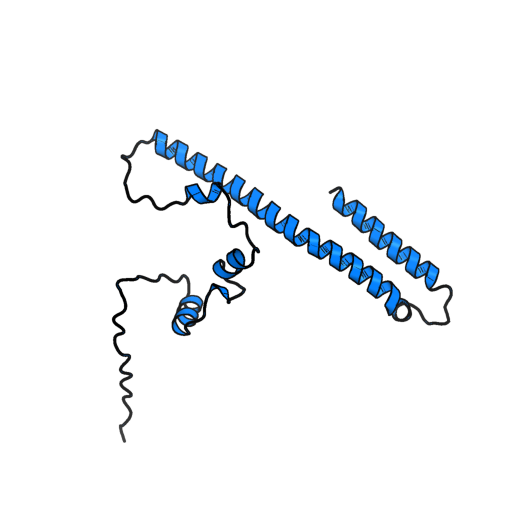A 1 104 ? -6.675 9.830 10.517 1.00 91.12 104 LYS A CA 1
ATOM 900 C C . LYS A 1 104 ? -8.077 9.527 11.068 1.00 91.12 104 LYS A C 1
ATOM 902 O O . LYS A 1 104 ? -8.412 9.985 12.152 1.00 91.12 104 LYS A O 1
ATOM 907 N N . LYS A 1 105 ? -8.828 8.634 10.411 1.00 89.88 105 LYS A N 1
ATOM 908 C CA . LYS A 1 105 ? -10.173 8.205 10.851 1.00 89.88 105 LYS A CA 1
ATOM 909 C C . LYS A 1 105 ? -10.203 7.598 12.256 1.00 89.88 105 LYS A C 1
ATOM 911 O O . LYS A 1 105 ? -11.176 7.754 12.979 1.00 89.88 105 LYS A O 1
ATOM 916 N N . SER A 1 106 ? -9.150 6.873 12.640 1.00 90.00 106 SER A N 1
ATOM 917 C CA . SER A 1 106 ? -9.086 6.256 13.970 1.00 90.00 106 SER A CA 1
ATOM 918 C C . SER A 1 106 ? -8.909 7.303 15.065 1.00 90.00 106 SER A C 1
ATOM 920 O O . SER A 1 106 ? -9.467 7.130 16.141 1.00 90.00 106 SER A O 1
ATOM 922 N N . LYS A 1 107 ? -8.161 8.383 14.788 1.00 88.75 107 LYS A N 1
ATOM 923 C CA . LYS A 1 107 ? -7.977 9.487 15.738 1.00 88.75 107 LYS A CA 1
ATOM 924 C C . LYS A 1 107 ? -9.313 10.174 16.040 1.00 88.75 107 LYS A C 1
ATOM 926 O O . LYS A 1 107 ? -9.580 10.495 17.186 1.00 88.75 107 LYS A O 1
ATOM 931 N N . GLU A 1 108 ? -10.161 10.382 15.033 1.00 89.00 108 GLU A N 1
ATOM 932 C CA . GLU A 1 108 ? -11.484 11.008 15.205 1.00 89.00 108 GLU A CA 1
ATOM 933 C C . GLU A 1 108 ? -12.406 10.194 16.124 1.00 89.00 108 GLU A C 1
ATOM 935 O O . GLU A 1 108 ? -13.041 10.754 17.015 1.00 89.00 108 GLU A O 1
ATOM 940 N N . LEU A 1 109 ? -12.440 8.869 15.946 1.00 90.94 109 LEU A N 1
ATOM 941 C CA . LEU A 1 109 ? -13.218 7.975 16.81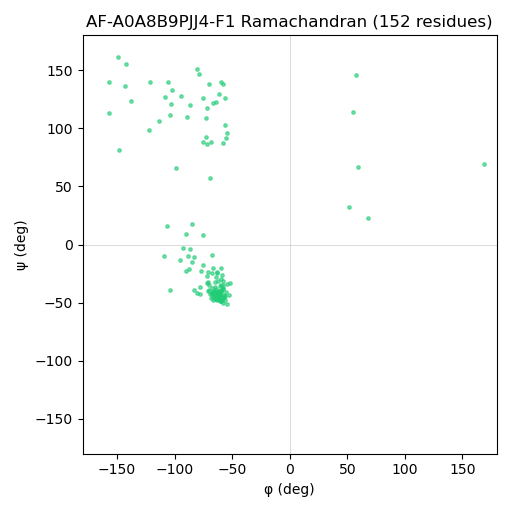0 1.00 90.94 109 LEU A CA 1
ATOM 942 C C . LEU A 1 109 ? -12.692 7.977 18.245 1.00 90.94 109 LEU A C 1
ATOM 944 O O . LEU A 1 109 ? -13.485 8.060 19.177 1.00 90.94 109 LEU A O 1
ATOM 948 N N . GLN A 1 110 ? -11.368 7.956 18.406 1.00 91.12 110 GLN A N 1
ATOM 949 C CA . GLN A 1 110 ? -10.738 8.005 19.719 1.00 91.12 110 GLN A CA 1
ATOM 950 C C . GLN A 1 110 ? -11.117 9.288 20.473 1.00 91.12 110 GLN A C 1
ATOM 952 O O . GLN A 1 110 ? -11.552 9.203 21.609 1.00 91.12 110 GLN A O 1
ATOM 957 N N . LYS A 1 111 ? -11.109 10.457 19.814 1.00 87.38 111 LYS A N 1
ATOM 958 C CA . LYS A 1 111 ? -11.566 11.724 20.424 1.00 87.38 111 LYS A CA 1
ATOM 959 C C . LYS A 1 111 ? -13.000 11.630 20.958 1.00 87.38 111 LYS A C 1
ATOM 961 O O . LYS A 1 111 ? -13.302 12.119 22.044 1.00 87.38 111 LYS A O 1
ATOM 966 N N . ALA A 1 112 ? -13.904 11.028 20.184 1.00 90.25 112 ALA A N 1
ATOM 967 C CA . ALA A 1 112 ? -15.298 10.871 20.591 1.00 90.25 112 ALA A CA 1
ATOM 968 C C . ALA A 1 112 ? -15.446 9.902 21.777 1.00 90.25 112 ALA A C 1
ATOM 970 O O . ALA A 1 112 ? -16.272 10.136 22.663 1.00 90.25 112 ALA A O 1
ATOM 971 N N . GLU A 1 113 ? -14.644 8.835 21.801 1.00 92.81 113 GLU A N 1
ATOM 972 C CA . GLU A 1 113 ? -14.562 7.893 22.919 1.00 92.81 113 GLU A CA 1
ATOM 973 C C . GLU A 1 113 ? -13.992 8.565 24.175 1.00 92.81 113 GLU A C 1
ATOM 975 O O . GLU A 1 113 ? -14.622 8.465 25.224 1.00 92.81 113 GLU A O 1
ATOM 980 N N . ASP A 1 114 ? -12.915 9.342 24.058 1.00 90.56 114 ASP A N 1
ATOM 981 C CA . ASP A 1 114 ? -12.282 10.060 25.172 1.00 90.56 114 ASP A CA 1
ATOM 982 C C . ASP A 1 114 ? -13.257 11.070 25.809 1.00 90.56 114 ASP A C 1
ATOM 984 O O . ASP A 1 114 ? -13.436 11.103 27.027 1.00 90.56 114 ASP A O 1
ATOM 988 N N . ILE A 1 115 ? -13.978 11.856 24.995 1.00 89.94 115 ILE A N 1
ATOM 989 C CA . ILE A 1 115 ? -15.010 12.790 25.489 1.00 89.94 115 ILE A CA 1
ATOM 990 C C . ILE A 1 115 ? -16.128 12.031 26.215 1.00 89.94 115 ILE A C 1
ATOM 992 O O . ILE A 1 115 ? -16.653 12.498 27.230 1.00 89.94 115 ILE A O 1
ATOM 996 N N . LYS A 1 116 ? -16.529 10.868 25.691 1.00 92.25 116 LYS A N 1
ATOM 997 C CA . LYS A 1 116 ? -17.551 10.027 26.317 1.00 92.25 116 LYS A CA 1
ATOM 998 C C . LYS A 1 116 ? -17.051 9.45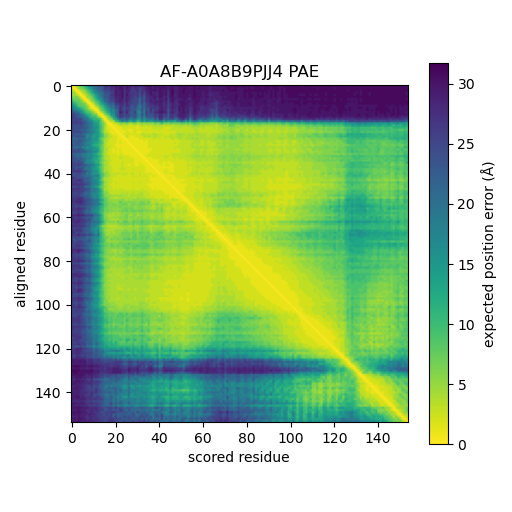0 27.641 1.00 92.25 116 LYS A C 1
ATOM 1000 O O . LYS A 1 116 ? -17.809 9.441 28.608 1.00 92.25 116 LYS A O 1
ATOM 1005 N N . GLU A 1 117 ? -15.800 9.010 27.693 1.00 91.19 117 GLU A N 1
ATOM 1006 C CA . GLU A 1 117 ? -15.172 8.457 28.888 1.00 91.19 117 GLU A CA 1
ATOM 1007 C C . GLU A 1 117 ? -15.079 9.507 29.997 1.00 91.19 117 GLU A C 1
ATOM 1009 O O . GLU A 1 117 ? -15.536 9.247 31.108 1.00 91.19 117 GLU A O 1
ATOM 1014 N N . VAL A 1 118 ? -14.608 10.721 29.685 1.00 87.44 118 VAL A N 1
ATOM 1015 C CA . VAL A 1 118 ? -14.547 11.838 30.646 1.00 87.44 118 VAL A CA 1
ATOM 1016 C C . VAL A 1 118 ? -15.932 12.144 31.224 1.00 87.44 118 VAL A C 1
ATOM 1018 O O . VAL A 1 118 ? -16.070 12.288 32.437 1.00 87.44 118 VAL A O 1
ATOM 1021 N N . LYS A 1 119 ? -16.976 12.175 30.384 1.00 84.94 119 LYS A N 1
ATOM 1022 C CA . LYS A 1 119 ? -18.361 12.426 30.826 1.00 84.94 119 LYS A CA 1
ATOM 1023 C C . LYS A 1 119 ? -18.919 11.326 31.733 1.00 84.94 119 LYS A C 1
ATOM 1025 O O . LYS A 1 119 ? -19.691 11.617 32.639 1.00 84.94 119 LYS A O 1
ATOM 1030 N N . GLN A 1 120 ? -18.578 10.063 31.481 1.00 87.25 120 GLN A N 1
ATOM 1031 C CA . GLN A 1 120 ? -19.098 8.925 32.250 1.00 87.25 120 GLN A CA 1
ATOM 1032 C C . GLN A 1 120 ? -18.316 8.695 33.551 1.00 87.25 120 GLN A C 1
ATOM 1034 O O . GLN A 1 120 ? -18.899 8.405 34.597 1.00 87.25 120 GLN A O 1
ATOM 1039 N N . ASN A 1 121 ? -16.996 8.866 33.498 1.00 86.25 121 ASN A N 1
ATOM 1040 C CA . ASN A 1 121 ? -16.066 8.457 34.548 1.00 86.25 121 ASN A CA 1
ATOM 1041 C C . ASN A 1 121 ? -15.500 9.627 35.364 1.00 86.25 121 ASN A C 1
ATOM 1043 O O . ASN A 1 121 ? -14.536 9.449 36.107 1.00 86.25 121 ASN A O 1
ATOM 1047 N N . ILE A 1 122 ? -16.118 10.812 35.294 1.00 82.94 122 ILE A N 1
ATOM 1048 C CA . ILE A 1 122 ? -15.683 12.010 36.034 1.00 82.94 122 ILE A CA 1
ATOM 1049 C C . ILE A 1 122 ? -15.496 11.763 37.543 1.00 82.94 122 ILE A C 1
ATOM 1051 O O . ILE A 1 122 ? -14.604 12.323 38.181 1.00 82.94 122 ILE A O 1
ATOM 1055 N N . HIS A 1 123 ? -16.307 10.870 38.109 1.00 79.19 123 HIS A N 1
ATOM 1056 C CA . HIS A 1 123 ? -16.299 10.499 39.520 1.00 79.19 123 HIS A CA 1
ATOM 1057 C C . HIS A 1 123 ? -15.026 9.752 39.964 1.00 79.19 123 HIS A C 1
ATOM 1059 O O . HIS A 1 123 ? -14.720 9.741 41.152 1.00 79.19 123 HIS A O 1
ATOM 1065 N N . LEU A 1 124 ? -14.265 9.149 39.042 1.00 82.19 124 LEU A N 1
ATOM 1066 C CA . LEU A 1 124 ? -13.003 8.467 39.362 1.00 82.19 124 LEU A CA 1
ATOM 1067 C C . LEU A 1 124 ? -11.847 9.450 39.603 1.00 82.19 124 LEU A C 1
ATOM 1069 O O . LEU A 1 124 ? -10.874 9.109 40.270 1.00 82.19 124 LEU A O 1
ATOM 1073 N N . LEU A 1 125 ? -11.949 10.673 39.075 1.00 76.25 125 LEU A N 1
ATOM 1074 C CA . LEU A 1 125 ? -10.906 11.698 39.177 1.00 76.25 125 LEU A CA 1
ATOM 1075 C C . LEU A 1 125 ? -11.063 12.588 40.419 1.00 76.25 125 LEU A C 1
ATOM 1077 O O . LEU A 1 125 ? -10.098 13.210 40.866 1.00 76.25 125 LEU A O 1
ATOM 1081 N N . ARG A 1 126 ? -12.276 12.687 40.978 1.00 70.06 126 ARG A N 1
ATOM 1082 C CA . ARG A 1 126 ? -12.597 13.596 42.086 1.00 70.06 126 ARG A CA 1
ATOM 1083 C C . ARG A 1 126 ? -13.587 12.950 43.051 1.00 70.06 126 ARG A C 1
ATOM 1085 O O . ARG A 1 126 ? -14.600 12.404 42.630 1.00 70.06 126 ARG A O 1
ATOM 1092 N N . ALA A 1 127 ? -13.339 13.095 44.353 1.00 67.62 127 ALA A N 1
ATOM 1093 C CA . ALA A 1 127 ? -14.289 12.680 45.381 1.00 67.62 127 ALA A CA 1
ATOM 1094 C C . ALA A 1 127 ? -15.635 13.430 45.231 1.00 67.62 127 ALA A C 1
ATOM 1096 O O . ALA A 1 127 ? -15.624 14.645 45.001 1.00 67.62 127 ALA A O 1
ATOM 1097 N N . PRO A 1 128 ? -16.788 12.758 45.422 1.00 63.22 128 PRO A N 1
ATOM 1098 C CA . PRO A 1 128 ? -18.121 13.304 45.131 1.00 63.22 128 PRO A CA 1
ATOM 1099 C C . PRO A 1 128 ? -18.481 14.578 45.921 1.00 63.22 128 PRO A C 1
ATOM 1101 O O . PRO A 1 128 ? -19.338 15.344 45.490 1.00 63.22 128 PRO A O 1
ATOM 1104 N N . HIS A 1 129 ? -17.802 14.852 47.040 1.00 60.84 129 HIS A N 1
ATOM 1105 C CA . HIS A 1 129 ? -18.025 16.041 47.873 1.00 60.84 129 HIS A CA 1
ATOM 1106 C C . HIS A 1 129 ? -17.200 17.278 47.476 1.00 60.84 129 HIS A C 1
ATOM 1108 O O . HIS A 1 129 ? -17.452 18.372 47.976 1.00 60.84 129 HIS A O 1
ATOM 1114 N N . ALA A 1 130 ? -16.224 17.149 46.574 1.00 64.81 130 ALA A N 1
ATOM 1115 C CA . ALA A 1 130 ? -15.272 18.213 46.268 1.00 64.81 130 ALA A CA 1
ATOM 1116 C C . ALA A 1 130 ? -15.644 18.992 44.990 1.00 64.81 130 ALA A C 1
ATOM 1118 O O . ALA A 1 130 ? -14.904 18.940 44.014 1.00 64.81 130 ALA A O 1
ATOM 1119 N N . GLY A 1 131 ? -16.770 19.717 45.036 1.00 61.81 131 GLY A N 1
ATOM 1120 C CA . GLY A 1 131 ? -17.072 20.937 44.261 1.00 61.81 131 GLY A CA 1
ATOM 1121 C C . GLY A 1 131 ? -16.964 20.924 42.720 1.00 61.81 131 GLY A C 1
ATOM 1122 O O . GLY A 1 131 ? -15.874 20.936 42.163 1.00 61.81 131 GLY A O 1
ATOM 1123 N N . LYS A 1 132 ? -18.127 21.091 42.060 1.00 68.38 132 LYS A N 1
ATOM 1124 C CA . LYS A 1 132 ? -18.382 21.454 40.639 1.00 68.38 132 LYS A CA 1
ATOM 1125 C C . LYS A 1 132 ? -17.801 20.515 39.551 1.00 68.38 132 LYS A C 1
ATOM 1127 O O . LYS A 1 132 ? -16.997 20.964 38.734 1.00 68.38 132 LYS A O 1
ATOM 1132 N N . PRO A 1 133 ? -18.297 19.264 39.439 1.00 65.81 133 PRO A N 1
ATOM 1133 C CA . PRO A 1 133 ? -17.884 18.307 38.396 1.00 65.81 133 PRO A CA 1
ATOM 1134 C C . PRO A 1 133 ? -18.056 18.849 36.966 1.00 65.81 133 PRO A C 1
ATOM 1136 O O . PRO A 1 133 ? -17.138 18.752 36.159 1.00 65.81 133 PRO A O 1
ATOM 1139 N N . LYS A 1 134 ? -19.159 19.559 36.694 1.00 70.62 134 LYS A N 1
ATOM 1140 C CA . LYS A 1 134 ? -19.453 20.125 35.365 1.00 70.62 134 LYS A CA 1
ATOM 1141 C C . LYS A 1 134 ? -18.379 21.089 34.840 1.00 70.62 134 LYS A C 1
ATOM 1143 O O . LYS A 1 134 ? -18.034 21.050 33.672 1.00 70.62 134 LYS A O 1
ATOM 1148 N N . GLN A 1 135 ? -17.793 21.919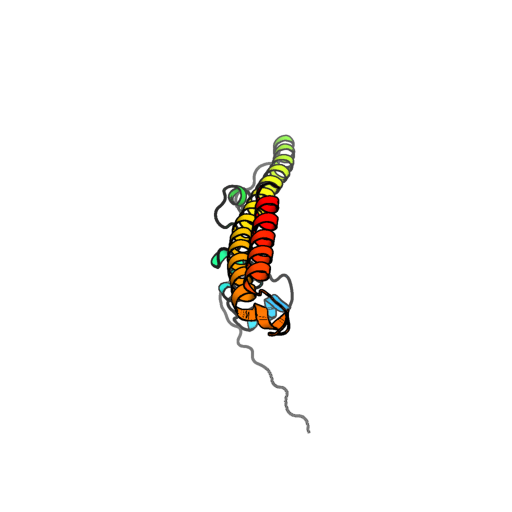 35.709 1.00 75.94 135 GLN A N 1
ATOM 1149 C CA . GLN A 1 135 ? -16.758 22.878 35.290 1.00 75.94 135 GLN A CA 1
ATOM 1150 C C . GLN A 1 135 ? -15.427 22.202 34.939 1.00 75.94 135 GLN A C 1
ATOM 1152 O O . GLN A 1 135 ? -14.637 22.757 34.182 1.00 75.94 135 GLN A O 1
ATOM 1157 N N . LEU A 1 136 ? -15.150 21.040 35.531 1.00 70.81 136 LEU A N 1
ATOM 1158 C CA . LEU A 1 136 ? -13.972 20.235 35.217 1.00 70.81 136 LEU A CA 1
ATOM 1159 C C . LEU A 1 136 ? -14.180 19.463 33.915 1.00 70.81 136 LEU A C 1
ATOM 1161 O O . LEU A 1 136 ? -13.286 19.469 33.076 1.00 70.81 136 LEU A O 1
ATOM 1165 N N . GLU A 1 137 ? -15.364 18.880 33.724 1.00 72.44 137 GLU A N 1
ATOM 1166 C CA . GLU A 1 137 ? -15.758 18.228 32.469 1.00 72.44 137 GLU A CA 1
ATOM 1167 C C . GLU A 1 137 ? -15.604 19.177 31.276 1.00 72.44 137 GLU A C 1
ATOM 1169 O O . GLU A 1 137 ? -14.908 18.843 30.318 1.00 72.44 137 GLU A O 1
ATOM 1174 N N . ASP A 1 138 ? -16.171 20.385 31.361 1.00 79.25 138 ASP A N 1
ATOM 1175 C CA . ASP A 1 138 ? -16.111 21.369 30.275 1.00 79.25 138 ASP A CA 1
ATOM 1176 C C . ASP A 1 138 ? -14.665 21.789 29.959 1.00 79.25 138 ASP A C 1
ATOM 1178 O O . ASP A 1 138 ? -14.287 21.872 28.792 1.00 79.25 138 ASP A O 1
ATOM 1182 N N . LYS A 1 139 ? -13.820 21.970 30.985 1.00 82.00 139 LYS A N 1
ATOM 1183 C CA . LYS A 1 139 ? -12.388 22.283 30.809 1.00 82.00 139 LYS A CA 1
ATOM 1184 C C . LYS A 1 139 ? -11.615 21.141 30.152 1.00 82.00 139 LYS A C 1
ATOM 1186 O O . LYS A 1 139 ? -10.739 21.390 29.329 1.00 82.00 139 LYS A O 1
ATOM 1191 N N . MET A 1 140 ? -11.908 19.894 30.521 1.00 78.31 140 MET A N 1
ATOM 1192 C CA . MET A 1 140 ? -11.247 18.723 29.938 1.00 78.31 140 MET A CA 1
ATOM 1193 C C . MET A 1 140 ? -11.678 18.512 28.485 1.00 78.31 140 MET A C 1
ATOM 1195 O O . MET A 1 140 ? -10.836 18.218 27.641 1.00 78.31 140 MET A O 1
ATOM 1199 N N . VAL A 1 141 ? -12.958 18.729 28.170 1.00 79.94 141 VAL A N 1
ATOM 1200 C CA . VAL A 1 141 ? -13.464 18.664 26.792 1.00 79.94 141 VAL A CA 1
ATOM 1201 C C . VAL A 1 141 ? -12.893 19.797 25.936 1.00 79.94 141 VAL A C 1
ATOM 1203 O O . VAL A 1 141 ? -12.475 19.526 24.815 1.00 79.94 141 VAL A O 1
ATOM 1206 N N . GLN A 1 142 ? -12.810 21.030 26.452 1.00 82.56 142 GLN 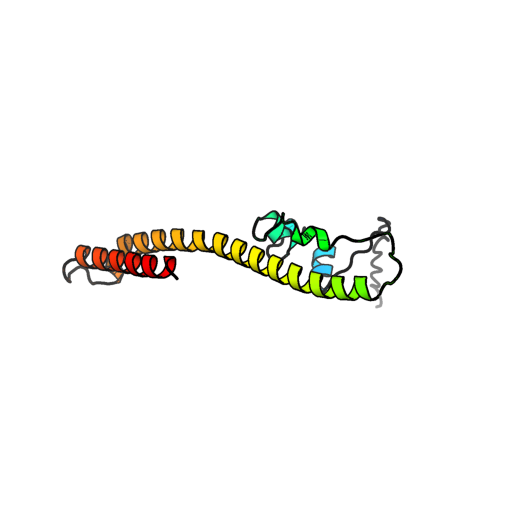A N 1
ATOM 1207 C CA . GLN A 1 142 ? -12.175 22.150 25.742 1.00 82.56 142 GLN A CA 1
ATOM 1208 C C . GLN A 1 142 ? -10.706 21.865 25.429 1.00 82.56 142 GLN A C 1
ATOM 1210 O O . GLN A 1 142 ? -10.288 22.018 24.286 1.00 82.56 142 GLN A O 1
ATOM 1215 N N . LYS A 1 143 ? -9.943 21.357 26.402 1.00 81.31 143 LYS A N 1
ATOM 1216 C CA . LYS A 1 143 ? -8.532 21.014 26.190 1.00 81.31 143 LYS A CA 1
ATOM 1217 C C . LYS A 1 143 ? -8.346 19.936 25.116 1.00 81.31 143 LYS A C 1
ATOM 1219 O O . LYS A 1 143 ? -7.508 20.082 24.234 1.00 81.31 143 LYS A O 1
ATOM 1224 N N . LEU A 1 144 ? -9.187 18.897 25.133 1.00 76.88 144 LEU A N 1
ATOM 1225 C CA . LEU A 1 144 ? -9.193 17.860 24.094 1.00 76.88 144 LEU A CA 1
ATOM 1226 C C . LEU A 1 144 ? -9.578 18.406 22.708 1.00 76.88 144 LEU A C 1
ATOM 1228 O O . LEU A 1 144 ? -9.160 17.845 21.700 1.00 76.88 144 LEU A O 1
ATOM 1232 N N . GLN A 1 145 ? -10.376 19.474 22.632 1.00 76.00 145 GLN A N 1
ATOM 1233 C CA . GLN A 1 145 ? -10.719 20.137 21.369 1.00 76.00 145 GLN A CA 1
ATOM 1234 C C . GLN A 1 145 ? -9.586 21.044 20.859 1.00 76.00 145 GLN A C 1
ATOM 1236 O O . GLN A 1 145 ? -9.341 21.079 19.654 1.00 76.00 145 GLN A O 1
ATOM 1241 N N . GLU A 1 146 ? -8.869 21.730 21.750 1.00 75.00 146 GLU A N 1
ATOM 1242 C CA . GLU A 1 146 ? -7.720 22.586 21.414 1.00 75.00 146 GLU A CA 1
ATOM 1243 C C . GLU A 1 146 ? -6.514 21.776 20.914 1.00 75.00 146 GLU A C 1
ATOM 1245 O O . GLU A 1 146 ? -5.963 22.088 19.856 1.00 75.00 146 GLU A O 1
ATOM 1250 N N . ASP A 1 147 ? -6.165 20.683 21.602 1.00 72.19 147 ASP A N 1
ATOM 1251 C CA . ASP A 1 147 ? -5.074 19.775 21.203 1.00 72.19 147 A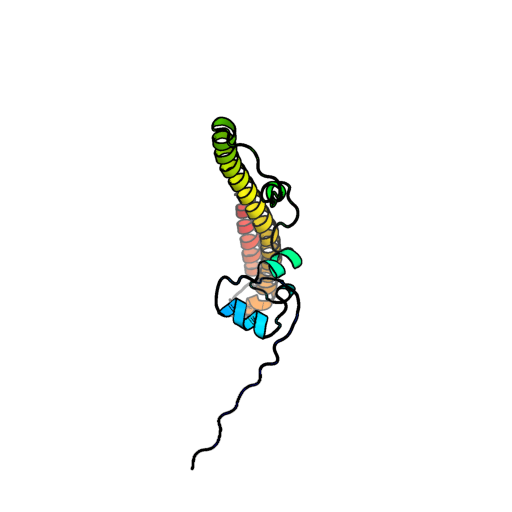SP A CA 1
ATOM 1252 C C . ASP A 1 147 ? -5.308 19.178 19.800 1.00 72.19 147 ASP A C 1
ATOM 1254 O O . ASP A 1 147 ? -4.383 18.820 19.073 1.00 72.19 147 ASP A O 1
ATOM 1258 N N . VAL A 1 148 ? -6.573 19.092 19.393 1.00 64.25 148 VAL A N 1
ATOM 1259 C CA . VAL A 1 148 ? -6.999 18.572 18.096 1.00 64.25 148 VAL A CA 1
ATOM 1260 C C . VAL A 1 148 ? -6.861 19.589 16.975 1.00 64.25 148 VAL A C 1
ATOM 1262 O O . VAL A 1 148 ? -6.428 19.204 15.891 1.00 64.25 148 VAL A O 1
ATOM 1265 N N . ALA A 1 149 ? -7.226 20.848 17.217 1.00 62.56 149 ALA A N 1
ATOM 1266 C CA . ALA A 1 149 ? -7.075 21.909 16.225 1.00 62.56 149 ALA A CA 1
ATOM 1267 C C . ALA A 1 149 ? -5.592 22.113 15.872 1.00 62.56 149 ALA A C 1
ATOM 1269 O O . ALA A 1 149 ? -5.233 22.180 14.701 1.00 62.56 149 ALA A O 1
ATOM 1270 N N . MET A 1 150 ? -4.719 22.070 16.882 1.00 61.91 150 MET A N 1
ATOM 1271 C CA . MET A 1 150 ? -3.265 22.209 16.723 1.00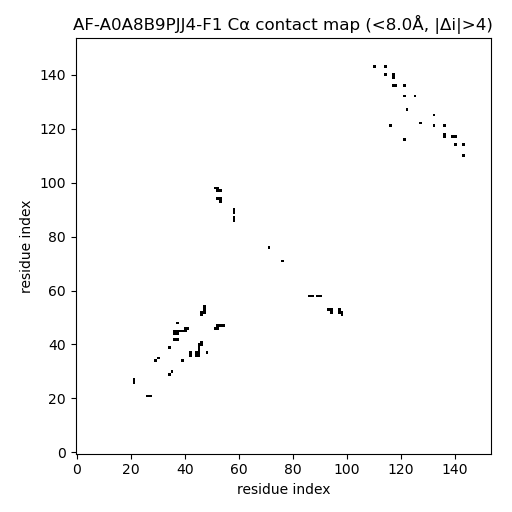 61.91 150 MET A CA 1
ATOM 1272 C C . MET A 1 150 ? -2.624 21.102 15.859 1.00 61.91 150 MET A C 1
ATOM 1274 O O . MET A 1 150 ? -1.643 21.346 15.159 1.00 61.91 150 MET A O 1
ATOM 1278 N N . GLU A 1 151 ? -3.175 19.886 15.886 1.00 60.28 151 GLU A N 1
ATOM 1279 C CA . GLU A 1 151 ? -2.677 18.719 15.137 1.00 60.28 151 GLU A CA 1
ATOM 1280 C C . GLU A 1 151 ? -3.192 18.639 13.688 1.00 60.28 151 GLU A C 1
ATOM 1282 O O . GLU A 1 151 ? -2.682 17.837 12.905 1.00 60.28 151 GLU A O 1
ATOM 1287 N N . GLU A 1 152 ? -4.230 19.397 13.321 1.00 58.88 152 GLU A N 1
ATOM 1288 C CA . GLU A 1 152 ? -4.765 19.413 11.950 1.00 58.88 152 GLU A CA 1
ATOM 1289 C C . GLU A 1 152 ? -4.065 20.432 11.041 1.00 58.88 152 GLU A C 1
ATOM 1291 O O . GLU A 1 152 ? -4.061 20.238 9.823 1.00 58.88 152 GLU A O 1
ATOM 1296 N N . ASP A 1 153 ? -3.422 21.440 11.636 1.00 50.53 153 ASP A N 1
ATOM 1297 C CA . ASP A 1 153 ? -2.682 22.503 10.946 1.00 50.53 153 ASP A CA 1
ATOM 1298 C C . ASP A 1 153 ? -1.172 22.207 10.769 1.00 50.53 153 ASP A C 1
ATOM 1300 O O . ASP A 1 153 ? -0.464 22.988 10.128 1.00 50.53 153 ASP A O 1
ATOM 1304 N N . SER A 1 154 ? -0.680 21.078 11.303 1.00 47.12 154 SER A N 1
ATOM 1305 C CA . SER A 1 154 ? 0.721 20.605 11.205 1.00 47.12 154 SER A CA 1
ATOM 1306 C C . SER A 1 154 ? 0.890 19.434 10.231 1.00 47.12 154 SER A C 1
ATOM 1308 O O . SER A 1 154 ? 1.913 19.405 9.505 1.00 47.12 154 SER A O 1
#

Radius of gyration: 28.52 Å; Cα contacts (8 Å, |Δi|>4): 46; chains: 1; bounding box: 43×79×75 Å

pLDDT: mean 83.72, std 17.76, range [31.39, 97.69]

Sequence (154 aa):
GSRFFLHRNDPCWTAHLKIFRFCKSKCHKNFKKKRNPRKIRWTKAFRKAAGKELTVDNSFEFEKRRNEPVKYQRELWSKTVDAMKRVEEIKQKRQARFIMNRLKKSKELQKAEDIKEVKQNIHLLRAPHAGKPKQLEDKMVQKLQEDVAMEEDS

Foldseek 3Di:
DDDDPPPPCPDPPPDDPDDDDDPDPVVVVCVVVVPDLCPVCPHPNVCQVVQVWDNDDPLVVVVDDDPDDDPDDPVVVVVVVVVNVVSVVVRVVVRVVSNVVVVVVVVVVVLVVVLVCCVVVLCVVDPPPPDDSPVVSVVVNVVSVVVVVVVVVD

InterPro domains:
  IPR000988 Large ribosomal subunit protein eL24-related, N-terminal [PF01246] (18-56)
  IPR038630 Ribosomal protein L24e/L24 superfamily [G3DSA:2.30.170.20] (12-58)
  IPR056366 Large ribosomal subunit protein eL24 [PTHR10792] (11-152)

Nearest PDB structures (foldseek):
  8ie3-assembly1_7  TM=9.742E-01  e=5.750E-12  Homo sapiens
  8v87-assembly1_u  TM=9.987E-01  e=3.127E-07  Saccharomyces cerevisiae BY4741
  8v84-assembly1_u  TM=9.950E-01  e=8.425E-07  Saccharomyces cerevisiae BY4741
  7ohy-assembly1_u  TM=9.334E-01  e=2.156E-07  Saccharomyces cerevisiae S288C
  6c0f-assembly1_u  TM=8.998E-01  e=2.939E-07  Saccharomyces cerevisiae BY4741

Secondary structure (DSSP, 8-state):
----------------S-PPP-SSHHHHHHHHTT--GGG-TTSHHHHHHTTSS----GGGGGGPPPSS-----HHHHHHHHHHHHHHHHHHHHHHHHHHHHHHHHHHHHHHHHHHHHHHHHGGGTS-TTSS-HHHHHHHHHHHHHHHHHHHH--

Solvent-accessible surface area (backbone atoms only — not comparable to full-atom values): 9834 Å² total; per-residue (Å²): 142,89,83,79,84,77,77,76,77,71,76,83,75,87,70,73,101,71,87,84,87,66,97,46,70,68,56,47,53,38,50,76,66,68,55,59,54,70,76,37,79,90,37,68,58,16,29,45,76,68,65,70,44,86,77,87,60,79,69,63,63,76,74,59,88,73,91,72,89,75,84,89,49,71,69,61,51,55,55,48,56,56,49,52,55,55,45,51,53,53,46,50,54,54,44,49,50,54,50,49,62,58,52,51,59,55,55,56,54,47,53,56,49,50,54,48,47,50,73,72,49,51,67,81,82,41,65,93,85,70,75,64,68,67,66,51,51,53,51,54,48,48,50,60,52,51,63,48,57,63,64,74,80,108

Mean predicted aligned error: 11.01 Å